Protein AF-A0A7C3JR93-F1 (afdb_monomer)

Foldseek 3Di:
DDPFDFDFDFPDDPPDPGGDGDGDGDPVSQQQFQAADDPPVQWDKDWDDADPVRWTWIWIAGNPPRDIDIDTPLRVLLVVRRHSPDGPNRSLVVSCVVPNHDD

Sequence (103 aa):
MADPVKLELLTRAPGEAAFQTFNLDSSAAYGSFKPRRRPSEEWQVTPQPAGADGARSYVVKNLRLDRYLLLDEREHFLWEQFDGTHSIEEIARAFHFAFGAFD

Radius of gyration: 15.89 Å; Cα contacts (8 Å, |Δi|>4): 137; chains: 1; bounding box: 35×38×32 Å

Structure (mmCIF, N/CA/C/O backbone):
data_AF-A0A7C3JR93-F1
#
_entry.id   AF-A0A7C3JR93-F1
#
loop_
_atom_site.group_PDB
_atom_site.id
_atom_site.type_symbol
_atom_site.label_atom_id
_atom_site.label_alt_id
_atom_site.label_comp_id
_atom_site.label_asym_id
_atom_site.label_entity_id
_atom_site.label_seq_id
_atom_site.pdbx_PDB_ins_code
_atom_site.Cartn_x
_atom_site.Cartn_y
_atom_site.Cartn_z
_atom_site.occupancy
_atom_site.B_iso_or_equiv
_atom_site.auth_seq_id
_atom_site.auth_comp_id
_atom_site.auth_asym_id
_atom_site.auth_atom_id
_atom_site.pdbx_PDB_model_num
ATOM 1 N N . MET A 1 1 ? -23.220 22.101 -12.804 1.00 39.66 1 MET A N 1
ATOM 2 C CA . MET A 1 1 ? -22.994 21.449 -11.497 1.00 39.66 1 MET A CA 1
ATOM 3 C C . MET A 1 1 ? -22.473 20.062 -11.799 1.00 39.66 1 MET A C 1
ATOM 5 O O . MET A 1 1 ? -23.116 19.384 -12.585 1.00 39.66 1 MET A O 1
ATOM 9 N N . ALA A 1 2 ? -21.287 19.700 -11.310 1.00 44.22 2 ALA A N 1
ATOM 10 C CA . ALA A 1 2 ? -20.787 18.336 -11.465 1.00 44.22 2 ALA A CA 1
ATOM 11 C C . ALA A 1 2 ? -21.573 17.431 -10.508 1.00 44.22 2 ALA A C 1
ATOM 13 O O . ALA A 1 2 ? -21.723 17.790 -9.338 1.00 44.22 2 ALA A O 1
ATOM 14 N N . ASP A 1 3 ? -22.104 16.320 -11.013 1.00 43.62 3 ASP A N 1
ATOM 15 C CA . ASP A 1 3 ? -22.772 15.327 -10.176 1.00 43.62 3 ASP A CA 1
ATOM 16 C C . ASP A 1 3 ? -21.805 14.789 -9.108 1.00 43.62 3 ASP A C 1
ATOM 18 O O . ASP A 1 3 ? -20.608 14.629 -9.381 1.00 43.62 3 ASP A O 1
ATOM 22 N N . PRO A 1 4 ? -22.287 14.517 -7.883 1.00 46.38 4 PRO A N 1
ATOM 23 C CA . PRO A 1 4 ? -21.462 13.919 -6.848 1.00 46.38 4 PRO A CA 1
ATOM 24 C C . PRO A 1 4 ? -21.016 12.522 -7.293 1.00 46.38 4 PRO A C 1
ATOM 26 O O . PRO A 1 4 ? -21.826 11.626 -7.527 1.00 46.38 4 PRO A O 1
ATOM 29 N N . VAL A 1 5 ? -19.702 12.334 -7.414 1.00 49.81 5 VAL A N 1
ATOM 30 C CA . VAL A 1 5 ? -19.107 11.025 -7.697 1.00 49.81 5 VAL A CA 1
ATOM 31 C C . VAL A 1 5 ? -19.228 10.168 -6.439 1.00 49.81 5 VAL A C 1
ATOM 33 O O . VAL A 1 5 ? -18.618 10.468 -5.415 1.00 49.81 5 VAL A O 1
ATOM 36 N N . LYS A 1 6 ? -20.023 9.098 -6.511 1.00 46.25 6 LYS A N 1
ATOM 37 C CA . LYS A 1 6 ? -20.177 8.119 -5.430 1.00 46.25 6 LYS A CA 1
ATOM 38 C C . LYS A 1 6 ? -19.029 7.110 -5.496 1.00 46.25 6 LYS A C 1
ATOM 40 O O . LYS A 1 6 ? -18.949 6.340 -6.448 1.00 46.25 6 LYS A O 1
ATOM 45 N N . LEU A 1 7 ? -18.160 7.102 -4.489 1.00 47.47 7 LEU A N 1
ATOM 46 C CA . LEU A 1 7 ? -17.102 6.101 -4.331 1.00 47.47 7 LEU A CA 1
ATOM 47 C C . LEU A 1 7 ? -17.358 5.291 -3.064 1.00 47.47 7 LEU A C 1
ATOM 49 O O . LEU A 1 7 ? -17.436 5.840 -1.971 1.00 47.47 7 LEU A O 1
ATOM 53 N N . GLU A 1 8 ? -17.488 3.978 -3.222 1.00 48.19 8 GLU A N 1
ATOM 54 C CA . GLU A 1 8 ? -17.749 3.043 -2.130 1.00 48.19 8 GLU A CA 1
ATOM 55 C C . GLU A 1 8 ? -16.426 2.392 -1.710 1.00 48.19 8 GLU A C 1
ATOM 57 O O . GLU A 1 8 ? -15.992 1.397 -2.287 1.00 48.19 8 GLU A O 1
ATOM 62 N N . LEU A 1 9 ? -15.743 2.965 -0.713 1.00 49.09 9 LEU A N 1
ATOM 63 C CA . LEU A 1 9 ? -14.561 2.321 -0.135 1.00 49.09 9 LEU A CA 1
ATOM 64 C C . LEU A 1 9 ? -15.014 1.124 0.708 1.00 49.09 9 LEU A C 1
ATOM 66 O O . LEU A 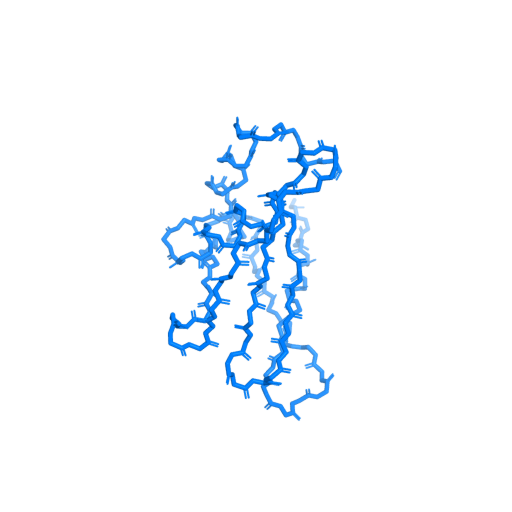1 9 ? -15.561 1.311 1.788 1.00 49.09 9 LEU A O 1
ATOM 70 N N . LEU A 1 10 ? -14.785 -0.095 0.221 1.00 50.22 10 LEU A N 1
ATOM 71 C CA . LEU A 1 10 ? -15.184 -1.333 0.889 1.00 50.22 10 LEU A CA 1
ATOM 72 C C . LEU A 1 10 ? -14.220 -1.671 2.035 1.00 50.22 10 LEU A C 1
ATOM 74 O O . LEU A 1 10 ? -13.264 -2.426 1.867 1.00 50.22 10 LEU A O 1
ATOM 78 N N . THR A 1 11 ? -14.464 -1.127 3.224 1.00 54.91 11 THR A N 1
ATOM 79 C CA . THR A 1 11 ? -13.741 -1.550 4.438 1.00 54.91 11 THR A CA 1
ATOM 80 C C . THR A 1 11 ? -14.597 -2.526 5.243 1.00 54.91 11 THR A C 1
ATOM 82 O O . THR A 1 11 ? -15.812 -2.514 5.127 1.00 54.91 11 THR A O 1
ATOM 85 N N . ARG A 1 12 ? -14.015 -3.431 6.034 1.00 51.69 12 ARG A N 1
ATOM 86 C CA . ARG A 1 12 ? -14.779 -4.415 6.828 1.00 51.69 12 ARG A CA 1
ATOM 87 C C . ARG A 1 12 ? -14.322 -4.372 8.280 1.00 51.69 12 ARG A C 1
ATOM 89 O O . ARG A 1 12 ? -13.127 -4.510 8.550 1.00 51.69 12 ARG A O 1
ATOM 96 N N . ALA A 1 13 ? -15.259 -4.210 9.212 1.00 57.62 13 ALA A N 1
ATOM 97 C CA . ALA A 1 13 ? -14.971 -4.354 10.634 1.00 57.62 13 ALA A CA 1
ATOM 98 C C . ALA A 1 13 ? -14.889 -5.843 11.035 1.00 57.62 13 ALA A C 1
ATOM 100 O O . ALA A 1 13 ? -15.582 -6.683 10.450 1.00 57.62 13 ALA A O 1
ATOM 101 N N . PRO A 1 14 ? -14.050 -6.209 12.025 1.00 48.09 14 PRO A N 1
ATOM 102 C CA . PRO A 1 14 ? -13.993 -7.579 12.528 1.00 48.09 14 PRO A CA 1
ATOM 103 C C . PRO A 1 14 ? -15.365 -8.016 13.057 1.00 48.09 14 PRO A C 1
ATOM 105 O O . PRO A 1 14 ? -15.922 -7.360 13.930 1.00 48.09 14 PRO A O 1
ATOM 108 N N . GLY A 1 15 ? -15.897 -9.125 12.539 1.00 67.38 15 GLY A N 1
ATOM 109 C CA . GLY A 1 15 ? -17.182 -9.694 12.971 1.00 67.38 15 GLY A CA 1
ATOM 110 C C . GLY A 1 15 ? -18.401 -9.283 12.140 1.00 67.38 15 GLY A C 1
ATOM 111 O O . GLY A 1 15 ? -19.424 -9.954 12.223 1.00 67.38 15 GLY A O 1
ATOM 112 N N . GLU A 1 16 ? -18.299 -8.272 11.274 1.00 58.75 16 GLU A N 1
ATOM 113 C CA . GLU A 1 16 ? -19.387 -7.922 10.352 1.00 58.75 16 GLU A CA 1
ATOM 114 C C . GLU A 1 16 ? -19.259 -8.673 9.026 1.00 58.75 16 GLU A C 1
ATOM 116 O O . GLU A 1 16 ? -18.153 -8.922 8.544 1.00 58.75 16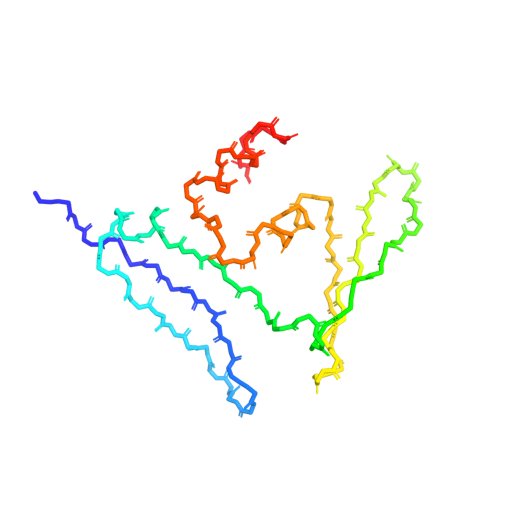 GLU A O 1
ATOM 121 N N . ALA A 1 17 ? -20.386 -9.070 8.433 1.00 57.00 17 ALA A N 1
ATOM 122 C CA . ALA A 1 17 ? -20.429 -9.675 7.098 1.00 57.00 17 ALA A CA 1
ATOM 123 C C . ALA A 1 17 ? -20.473 -8.624 5.973 1.00 57.00 17 ALA A C 1
ATOM 125 O O . ALA A 1 17 ? -20.143 -8.945 4.834 1.00 57.00 17 ALA A O 1
ATOM 126 N N . ALA A 1 18 ? -20.858 -7.386 6.298 1.00 49.81 18 ALA A N 1
ATOM 127 C CA . ALA A 1 18 ? -21.031 -6.292 5.351 1.00 49.81 18 ALA A CA 1
ATOM 128 C C . ALA A 1 18 ? -19.798 -5.376 5.290 1.00 49.81 18 ALA A C 1
ATOM 130 O O . ALA A 1 18 ? -19.029 -5.270 6.248 1.00 49.81 18 ALA A O 1
ATOM 131 N N . PHE A 1 19 ? -19.616 -4.716 4.147 1.00 51.75 19 PHE A N 1
ATOM 132 C CA . PHE A 1 19 ? -18.618 -3.667 3.976 1.00 51.75 19 PHE A CA 1
ATOM 133 C C . PHE A 1 19 ? -19.161 -2.330 4.509 1.00 51.75 19 PHE A C 1
ATOM 135 O O . PHE A 1 19 ? -20.309 -1.977 4.254 1.00 51.75 19 PHE A O 1
ATOM 142 N N . GLN A 1 20 ? -18.333 -1.579 5.229 1.00 53.78 20 GLN A N 1
ATOM 143 C CA . GLN A 1 20 ? -18.567 -0.192 5.608 1.00 53.78 20 GLN A CA 1
ATOM 144 C C . GLN A 1 20 ? -18.231 0.704 4.424 1.00 53.78 20 GLN A C 1
ATOM 146 O O . GLN A 1 20 ? -17.075 0.759 4.007 1.00 53.78 20 GLN A O 1
ATOM 151 N N . THR A 1 21 ? -19.243 1.399 3.915 1.00 52.91 21 THR A N 1
ATOM 152 C CA . THR A 1 21 ? -19.142 2.363 2.818 1.00 52.91 21 THR A CA 1
ATOM 153 C C . THR A 1 21 ? -19.041 3.783 3.366 1.00 52.91 21 THR A C 1
ATOM 155 O O . THR A 1 21 ? -19.933 4.234 4.085 1.00 52.91 21 THR A O 1
ATOM 158 N N . PHE A 1 22 ? -17.985 4.506 2.993 1.00 56.81 22 PHE A N 1
ATOM 159 C CA . PHE A 1 22 ? -17.830 5.932 3.286 1.00 56.81 22 PHE A CA 1
ATOM 160 C C . PHE A 1 22 ? -18.288 6.762 2.083 1.00 56.81 22 PHE A C 1
ATOM 162 O O . PHE A 1 22 ? -17.740 6.598 0.999 1.00 56.81 22 PHE A O 1
ATOM 169 N N . ASN A 1 23 ? -19.258 7.662 2.274 1.00 52.91 23 ASN A N 1
ATOM 170 C CA . ASN A 1 23 ? -19.626 8.652 1.260 1.00 52.91 23 ASN A CA 1
ATOM 171 C C . ASN A 1 23 ? -18.758 9.902 1.451 1.00 52.91 23 ASN A C 1
ATOM 173 O O . ASN A 1 23 ? -18.789 10.515 2.517 1.00 52.91 23 ASN A O 1
ATOM 177 N N . LEU A 1 24 ? -17.975 10.258 0.431 1.00 56.34 24 LEU A N 1
ATOM 178 C CA . LEU A 1 24 ? -17.163 11.474 0.411 1.00 56.34 24 LEU A CA 1
ATOM 179 C C . LEU A 1 24 ? -17.836 12.508 -0.492 1.00 56.34 24 LEU A C 1
ATOM 181 O O . LEU A 1 24 ? -17.933 12.320 -1.703 1.00 56.34 24 LEU A O 1
ATOM 185 N N . ASP A 1 25 ? -18.294 13.607 0.100 1.00 56.59 25 ASP A N 1
ATOM 186 C CA . ASP A 1 25 ? -18.879 14.720 -0.639 1.00 56.59 25 ASP A CA 1
ATOM 187 C C . ASP A 1 25 ? -17.764 15.516 -1.349 1.00 56.59 25 ASP A C 1
ATOM 189 O O . ASP A 1 25 ? -17.000 16.249 -0.723 1.00 56.59 25 ASP A O 1
ATOM 193 N N . SER A 1 26 ? -17.695 15.375 -2.678 1.00 60.47 26 SER A N 1
ATOM 194 C CA . SER A 1 26 ? -16.788 16.018 -3.656 1.00 60.47 26 SER A CA 1
ATOM 195 C C . SER A 1 26 ? -15.500 15.263 -4.035 1.00 60.47 26 SER A C 1
ATOM 197 O O . SER A 1 26 ? -14.743 14.763 -3.207 1.00 60.47 26 SER A O 1
ATOM 199 N N . SER A 1 27 ? -15.199 15.259 -5.339 1.00 63.69 27 SER A N 1
ATOM 200 C CA . SER A 1 27 ? -13.954 14.731 -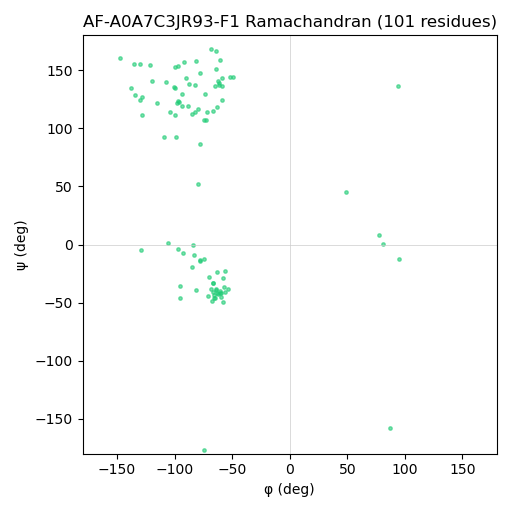5.920 1.00 63.69 27 SER A CA 1
ATOM 201 C C . SER A 1 27 ? -12.692 15.406 -5.366 1.00 63.69 27 SER A C 1
ATOM 203 O O . SER A 1 27 ? -11.648 14.768 -5.260 1.00 63.69 27 SER A O 1
ATOM 205 N N . ALA A 1 28 ? -12.793 16.672 -4.949 1.00 64.31 28 ALA A N 1
ATOM 206 C CA . ALA A 1 28 ? -11.719 17.390 -4.265 1.00 64.31 28 ALA A CA 1
ATOM 207 C C . ALA A 1 28 ? -11.445 16.829 -2.857 1.00 64.31 28 ALA A C 1
ATOM 209 O O . ALA A 1 28 ? -10.285 16.706 -2.452 1.00 64.31 28 ALA A O 1
ATOM 210 N N . ALA A 1 29 ? -12.495 16.429 -2.128 1.00 68.06 29 ALA A N 1
ATOM 211 C CA . ALA A 1 29 ? -12.350 15.743 -0.846 1.00 68.06 29 ALA A CA 1
ATOM 212 C C . ALA A 1 29 ? -11.714 14.354 -1.016 1.00 68.06 29 ALA A C 1
ATOM 214 O O . ALA A 1 29 ? -10.929 13.940 -0.165 1.00 68.06 29 ALA A O 1
ATOM 215 N N . TYR A 1 30 ? -11.982 13.668 -2.134 1.00 71.62 30 TYR A N 1
ATOM 216 C CA . TYR A 1 30 ? -11.329 12.400 -2.467 1.00 71.62 30 TYR A CA 1
ATOM 217 C C . TYR A 1 30 ? -9.838 12.567 -2.777 1.00 71.62 30 TYR A C 1
ATOM 219 O O . TYR A 1 30 ? -9.017 11.870 -2.187 1.00 71.62 30 TYR A O 1
ATOM 227 N N . GLY A 1 31 ? -9.471 13.522 -3.639 1.00 79.81 31 GLY A N 1
ATOM 228 C CA . GLY A 1 31 ? -8.062 13.798 -3.947 1.00 79.81 31 GLY A CA 1
ATOM 229 C C . GLY A 1 31 ? -7.246 14.133 -2.696 1.00 79.81 31 GLY A C 1
ATOM 230 O O . GLY A 1 31 ? -6.115 13.675 -2.561 1.00 79.81 31 GLY A O 1
ATOM 231 N N . SER A 1 32 ? -7.866 14.839 -1.745 1.00 85.62 32 SER A N 1
ATOM 232 C CA . SER A 1 32 ? -7.257 15.247 -0.471 1.00 85.62 32 SER A CA 1
ATOM 233 C C . SER A 1 32 ? -7.291 14.169 0.623 1.00 85.62 32 SER A C 1
ATOM 235 O O . SER A 1 32 ? -6.690 14.362 1.683 1.00 85.62 32 SER A O 1
ATOM 237 N N . PHE A 1 33 ? -8.006 13.055 0.420 1.00 86.94 33 PHE A N 1
ATOM 238 C CA . PHE A 1 33 ? -8.129 11.991 1.416 1.00 86.94 33 PHE A CA 1
ATOM 239 C C . PHE A 1 33 ? -6.777 11.323 1.663 1.00 86.94 33 PHE A C 1
ATOM 241 O O . PHE A 1 33 ? -6.056 11.018 0.718 1.00 86.94 33 PHE A O 1
ATOM 248 N N . LYS A 1 34 ? -6.449 11.065 2.933 1.00 92.31 34 LYS A N 1
ATOM 249 C CA . LYS A 1 34 ? -5.174 10.468 3.346 1.00 92.31 34 LYS A CA 1
ATOM 250 C C . LYS A 1 34 ? -5.389 9.034 3.828 1.00 92.31 34 LYS A C 1
ATOM 252 O O . LYS A 1 34 ? -5.723 8.845 5.003 1.00 92.31 34 LYS A O 1
ATOM 257 N N . PRO A 1 35 ? -5.256 8.025 2.949 1.00 89.62 35 PRO A N 1
ATOM 258 C CA . PRO A 1 35 ? -5.458 6.637 3.335 1.00 89.62 35 PRO A CA 1
ATOM 259 C C . PRO A 1 35 ? -4.452 6.227 4.405 1.00 89.62 35 PRO A C 1
ATOM 261 O O . PRO A 1 35 ? -3.267 6.543 4.324 1.00 89.62 35 PRO A O 1
ATOM 264 N N . ARG A 1 36 ? -4.931 5.491 5.408 1.00 91.50 36 ARG A N 1
ATOM 265 C CA . ARG A 1 36 ? -4.111 4.996 6.510 1.00 91.50 36 ARG A CA 1
ATOM 266 C C . ARG A 1 36 ? -4.344 3.505 6.713 1.00 91.50 36 ARG A C 1
ATOM 268 O O . ARG A 1 36 ? -5.476 3.071 6.934 1.00 91.50 36 ARG A O 1
ATOM 275 N N . ARG A 1 37 ? -3.260 2.735 6.673 1.00 89.12 37 ARG A N 1
ATOM 276 C CA . ARG A 1 37 ? -3.224 1.317 7.033 1.00 89.12 37 ARG A CA 1
ATOM 277 C C . ARG A 1 37 ? -3.436 1.122 8.534 1.00 89.12 37 ARG A C 1
ATOM 279 O O . ARG A 1 37 ? -3.414 2.063 9.325 1.00 89.12 37 ARG A O 1
ATOM 286 N N . ARG A 1 38 ? -3.671 -0.123 8.943 1.00 87.62 38 ARG A N 1
ATOM 287 C CA . ARG A 1 38 ? -3.753 -0.467 10.371 1.00 87.62 38 ARG A CA 1
ATOM 288 C C . ARG A 1 38 ? -2.423 -0.140 11.079 1.00 87.62 38 ARG A C 1
ATOM 290 O O . ARG A 1 38 ? -1.397 -0.055 10.399 1.00 87.62 38 ARG A O 1
ATOM 297 N N . PRO A 1 39 ? -2.424 0.030 12.413 1.00 88.12 39 PRO A N 1
ATOM 298 C CA . PRO A 1 39 ? -1.189 0.168 13.184 1.00 88.12 39 PRO A CA 1
ATOM 299 C C . PRO A 1 39 ? -0.181 -0.935 12.841 1.00 88.12 39 PRO A C 1
ATOM 301 O O . PRO A 1 39 ? -0.583 -2.065 12.550 1.00 88.12 39 PRO A O 1
ATOM 304 N N . SER A 1 40 ? 1.112 -0.604 12.843 1.00 87.19 40 SER A N 1
ATOM 305 C CA . SER A 1 40 ? 2.214 -1.501 12.455 1.00 87.19 40 SER A CA 1
ATOM 306 C C . SER A 1 40 ? 2.262 -2.801 13.253 1.00 87.19 40 SER A C 1
ATOM 308 O O . SER A 1 40 ? 2.794 -3.796 12.783 1.00 87.19 40 SER A O 1
ATOM 310 N N . GLU A 1 41 ? 1.682 -2.813 14.448 1.00 90.56 41 GLU A N 1
ATOM 311 C CA . GLU A 1 41 ? 1.635 -3.967 15.343 1.00 90.56 41 GLU A CA 1
ATOM 312 C C . GLU A 1 41 ? 0.570 -4.991 14.912 1.00 90.56 41 GLU A C 1
ATOM 314 O O . GLU A 1 41 ? 0.554 -6.117 15.402 1.00 90.56 41 GLU A O 1
ATOM 319 N N . GLU A 1 42 ? -0.340 -4.615 14.004 1.00 90.94 42 GLU A N 1
ATOM 320 C CA . GLU A 1 42 ? -1.448 -5.459 13.542 1.00 90.94 42 GLU A CA 1
ATOM 321 C C . GLU A 1 42 ? -1.147 -6.188 12.221 1.00 90.94 42 GLU A C 1
ATOM 323 O O . GLU A 1 42 ? -1.966 -6.991 11.758 1.00 90.94 42 GLU A O 1
ATOM 328 N N . TRP A 1 43 ? 0.008 -5.939 11.600 1.00 92.75 43 TRP A N 1
ATOM 329 C CA . TRP A 1 43 ? 0.396 -6.573 10.344 1.00 92.75 43 TRP A CA 1
ATOM 330 C C . TRP A 1 43 ? 1.906 -6.785 10.223 1.00 92.75 43 TRP A C 1
ATOM 332 O O . TRP A 1 43 ? 2.706 -6.148 10.895 1.00 92.75 43 TRP A O 1
ATOM 342 N N . GLN A 1 44 ? 2.303 -7.696 9.338 1.00 94.88 44 GLN A N 1
ATOM 343 C CA . GLN A 1 44 ? 3.703 -7.941 9.002 1.00 94.88 44 GLN A CA 1
ATOM 344 C C . GLN A 1 44 ? 3.855 -8.123 7.494 1.00 94.88 44 GLN A C 1
ATOM 346 O O . GLN A 1 44 ? 3.094 -8.874 6.887 1.00 94.88 44 GLN A O 1
ATOM 351 N N . VAL A 1 45 ? 4.862 -7.481 6.899 1.00 95.56 45 VAL A N 1
ATOM 352 C CA . VAL A 1 45 ? 5.236 -7.682 5.491 1.00 95.56 45 VAL A CA 1
ATOM 353 C C . VAL A 1 45 ? 6.429 -8.628 5.421 1.00 95.56 45 VAL A C 1
ATOM 355 O O . VAL A 1 45 ? 7.391 -8.497 6.174 1.00 95.56 45 VAL A O 1
ATOM 358 N N . THR A 1 46 ? 6.372 -9.603 4.520 1.00 96.81 46 THR A N 1
ATOM 359 C CA . THR A 1 46 ? 7.472 -10.528 4.236 1.00 96.81 46 THR A CA 1
ATOM 360 C C . THR A 1 46 ? 7.742 -10.559 2.731 1.00 96.81 46 THR A C 1
ATOM 362 O O . THR A 1 46 ? 6.909 -11.086 1.984 1.00 96.81 46 THR A O 1
ATOM 365 N N . PRO A 1 47 ? 8.893 -10.040 2.266 1.00 95.88 47 PRO A N 1
ATOM 366 C CA . PRO A 1 47 ? 9.309 -10.178 0.874 1.00 95.88 47 PRO A CA 1
ATOM 367 C C . PRO A 1 47 ? 9.438 -11.654 0.490 1.00 95.88 47 PRO A C 1
ATOM 369 O O . PRO A 1 47 ? 9.976 -12.452 1.259 1.00 95.88 47 PRO A O 1
ATOM 372 N N . GLN A 1 48 ? 8.946 -12.017 -0.690 1.00 95.25 48 GLN A N 1
ATOM 373 C CA . GLN A 1 48 ? 9.087 -13.361 -1.239 1.00 95.25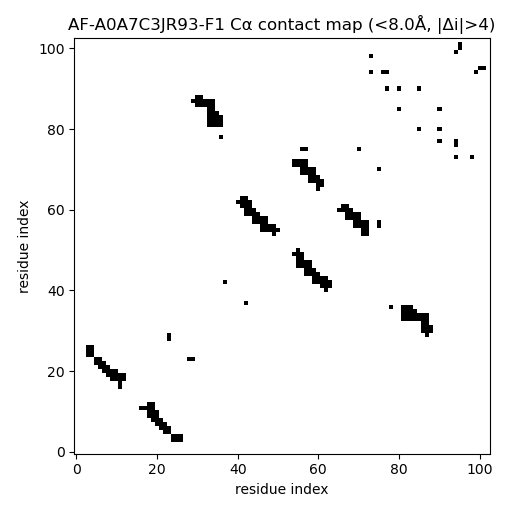 48 GLN A CA 1
ATOM 374 C C . GLN A 1 48 ? 10.344 -13.465 -2.117 1.00 95.25 48 GLN A C 1
ATOM 376 O O . GLN A 1 48 ? 10.845 -12.449 -2.621 1.00 95.25 48 GLN A O 1
ATOM 381 N N . PRO A 1 49 ? 10.880 -14.685 -2.313 1.00 92.50 49 PRO A N 1
ATOM 382 C CA . PRO A 1 49 ? 11.877 -14.932 -3.348 1.00 92.50 49 PRO A CA 1
ATOM 383 C C . PRO A 1 49 ? 11.386 -14.414 -4.704 1.00 92.50 49 PRO A C 1
ATOM 385 O O . PRO A 1 49 ? 10.194 -14.484 -4.998 1.00 92.50 49 PRO A O 1
ATOM 388 N N . ALA A 1 50 ? 12.299 -13.885 -5.519 1.00 90.31 50 ALA A N 1
ATOM 389 C CA . ALA A 1 50 ? 11.943 -13.422 -6.855 1.00 90.31 50 ALA A CA 1
ATOM 390 C C . ALA A 1 50 ? 11.438 -14.592 -7.716 1.00 90.31 50 ALA A C 1
ATOM 392 O O . ALA A 1 50 ? 11.986 -15.696 -7.645 1.00 90.31 50 ALA A O 1
ATOM 393 N N . GLY A 1 51 ? 10.413 -14.328 -8.527 1.00 86.69 51 GLY A N 1
ATOM 394 C CA . GLY A 1 51 ? 9.927 -15.256 -9.542 1.00 86.69 51 GLY A CA 1
ATOM 395 C C . GLY A 1 51 ? 10.971 -15.519 -10.630 1.00 86.69 51 GLY A C 1
ATOM 396 O O . GLY A 1 51 ? 11.969 -14.806 -10.753 1.00 86.69 51 GLY A O 1
ATOM 397 N N . ALA A 1 52 ? 10.745 -16.553 -11.444 1.00 84.44 52 ALA A N 1
ATOM 398 C CA . ALA A 1 52 ? 11.625 -16.889 -12.571 1.00 84.44 52 ALA A CA 1
ATOM 399 C C . ALA A 1 52 ? 11.677 -15.781 -13.645 1.00 84.44 52 ALA A C 1
ATOM 401 O O . ALA A 1 52 ? 12.653 -15.669 -14.380 1.00 84.44 52 ALA A O 1
ATOM 402 N N . ASP A 1 53 ? 10.633 -14.961 -13.704 1.00 86.69 53 ASP A N 1
ATOM 403 C CA . ASP A 1 53 ? 10.489 -13.751 -14.514 1.00 86.69 53 ASP A CA 1
ATOM 404 C C . ASP A 1 53 ? 11.110 -12.501 -13.859 1.00 86.69 53 ASP A C 1
ATOM 406 O O . ASP A 1 53 ? 11.076 -11.416 -14.434 1.00 86.69 53 ASP A O 1
ATOM 410 N N . GLY A 1 54 ? 11.688 -12.639 -12.662 1.00 87.50 54 GLY A N 1
ATOM 411 C CA . GLY A 1 54 ? 12.224 -11.535 -11.871 1.00 87.50 54 GLY A CA 1
ATOM 412 C C . GLY A 1 54 ? 11.168 -10.769 -11.072 1.00 87.50 54 GLY A C 1
ATOM 413 O O . GLY A 1 54 ? 11.541 -9.842 -10.349 1.00 87.50 54 GLY A O 1
ATOM 414 N N . ALA A 1 55 ? 9.888 -11.156 -11.146 1.00 88.56 55 ALA A N 1
ATOM 415 C CA . ALA A 1 55 ? 8.820 -10.486 -10.418 1.00 88.56 55 ALA A CA 1
ATOM 416 C C . ALA A 1 55 ? 9.044 -10.571 -8.903 1.00 88.56 55 ALA A C 1
ATOM 418 O O . ALA A 1 55 ? 9.453 -11.604 -8.355 1.00 88.56 55 ALA A O 1
ATOM 419 N N . ARG A 1 56 ? 8.775 -9.462 -8.211 1.00 93.06 56 ARG A N 1
ATOM 420 C CA . ARG A 1 56 ? 8.817 -9.379 -6.751 1.00 93.06 56 ARG A CA 1
ATOM 421 C C . ARG A 1 56 ? 7.405 -9.456 -6.201 1.00 93.06 56 ARG A C 1
ATOM 423 O O . ARG A 1 56 ? 6.504 -8.777 -6.684 1.00 93.06 56 ARG A O 1
ATOM 430 N N . SER A 1 57 ? 7.240 -10.256 -5.157 1.00 95.06 57 SER A N 1
ATOM 431 C CA . SER A 1 57 ? 5.984 -10.338 -4.423 1.00 95.06 57 SER A CA 1
ATOM 432 C C . SER A 1 57 ? 6.224 -10.202 -2.929 1.00 95.06 57 SER A C 1
ATOM 434 O O . SER A 1 57 ? 7.307 -10.495 -2.415 1.00 95.06 57 SER A O 1
ATOM 436 N N . TYR A 1 58 ? 5.192 -9.767 -2.225 1.00 97.06 58 TYR A N 1
ATOM 437 C CA . TYR A 1 58 ? 5.236 -9.446 -0.810 1.00 97.06 58 TYR A CA 1
ATOM 438 C C . TYR A 1 58 ? 4.023 -10.063 -0.134 1.00 97.06 58 TYR A C 1
ATOM 440 O O . TYR A 1 58 ? 2.894 -9.867 -0.568 1.00 97.06 58 TYR A O 1
ATOM 448 N N . VAL A 1 59 ? 4.235 -10.811 0.943 1.00 96.44 59 VAL A N 1
ATOM 449 C CA . VAL A 1 59 ? 3.126 -11.329 1.746 1.00 96.44 59 VAL A CA 1
ATOM 450 C C . VAL A 1 59 ? 2.854 -10.349 2.873 1.00 96.44 59 VAL A C 1
ATOM 452 O O . VAL A 1 59 ? 3.720 -10.133 3.720 1.00 96.44 59 VAL A O 1
ATOM 455 N N . VAL A 1 60 ? 1.648 -9.793 2.909 1.00 95.25 60 VAL A N 1
ATOM 456 C CA . VAL A 1 60 ? 1.155 -8.982 4.026 1.00 95.25 60 VAL A CA 1
ATOM 457 C C . VAL A 1 60 ? 0.271 -9.856 4.895 1.00 95.25 60 VAL A C 1
ATOM 459 O O . VAL A 1 60 ? -0.817 -10.254 4.486 1.00 95.25 60 VAL A O 1
ATOM 462 N N . LYS A 1 61 ? 0.729 -10.167 6.105 1.00 93.88 61 LYS A N 1
ATOM 463 C CA . LYS A 1 61 ? -0.035 -10.924 7.098 1.00 93.88 61 LYS A CA 1
ATOM 464 C C . LYS A 1 61 ? -0.774 -9.966 8.014 1.00 93.88 61 LYS A C 1
ATOM 466 O O . LYS A 1 61 ? -0.165 -9.071 8.588 1.00 93.88 61 LYS A O 1
ATOM 471 N N . ASN A 1 62 ? -2.068 -10.185 8.190 1.00 90.56 62 ASN A N 1
ATOM 472 C CA . ASN A 1 62 ? -2.861 -9.584 9.248 1.00 90.56 62 ASN A CA 1
ATOM 473 C C . ASN A 1 62 ? -2.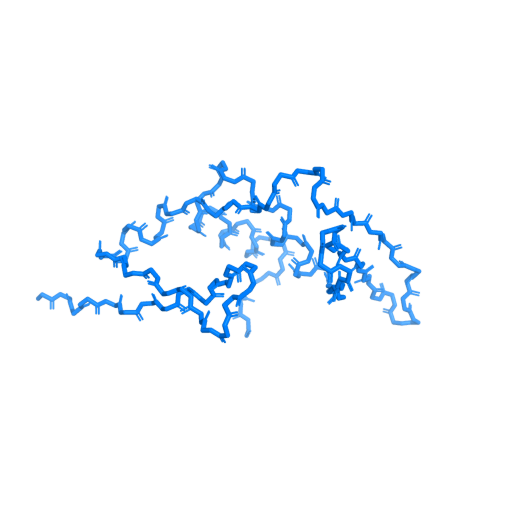717 -10.444 10.508 1.00 90.56 62 ASN A C 1
ATOM 475 O O . ASN A 1 62 ? -3.211 -11.572 10.552 1.00 90.56 62 ASN A O 1
ATOM 479 N N . LEU A 1 63 ? -2.070 -9.896 11.534 1.00 89.81 63 LEU A N 1
ATOM 480 C CA . LEU A 1 63 ? -1.734 -10.623 12.761 1.00 89.81 63 LEU A CA 1
ATOM 481 C C . LEU A 1 63 ? -2.946 -10.851 13.677 1.00 89.81 63 LEU A C 1
ATOM 483 O O . LEU A 1 63 ? -2.870 -11.638 14.614 1.00 89.81 63 LEU A O 1
ATOM 487 N N . ARG A 1 64 ? -4.076 -10.183 13.412 1.00 88.06 64 ARG A N 1
ATOM 488 C CA . ARG A 1 64 ? -5.305 -10.306 14.209 1.00 88.06 64 ARG A CA 1
ATOM 489 C C . ARG A 1 64 ? -6.295 -11.314 13.658 1.00 88.06 64 ARG A C 1
ATOM 491 O O . ARG A 1 64 ? -7.031 -11.922 14.426 1.00 88.06 64 ARG A O 1
ATOM 498 N N . LEU A 1 65 ? -6.383 -11.407 12.336 1.00 85.31 65 LEU A N 1
ATOM 499 C CA . LEU A 1 65 ? -7.409 -12.195 11.651 1.00 85.31 65 LEU A CA 1
ATOM 500 C C . LEU A 1 65 ? -6.867 -13.494 11.052 1.00 85.31 65 LEU A C 1
ATOM 502 O O . LEU A 1 65 ? -7.643 -14.201 10.415 1.00 85.31 65 LEU A O 1
ATOM 506 N N . ASP A 1 66 ? -5.572 -13.774 11.230 1.00 82.44 66 ASP A N 1
ATOM 507 C CA . ASP A 1 66 ? -4.857 -14.906 10.625 1.00 82.44 66 ASP A CA 1
ATOM 508 C C . ASP A 1 66 ? -5.123 -15.015 9.112 1.00 82.44 66 ASP A C 1
ATOM 510 O O . ASP A 1 66 ? -5.462 -16.055 8.552 1.00 82.44 66 ASP A O 1
ATOM 514 N N . ARG A 1 67 ? -5.046 -13.863 8.438 1.00 88.12 67 ARG A N 1
ATOM 515 C CA . ARG A 1 67 ? -5.233 -13.734 6.989 1.00 88.12 67 ARG A CA 1
ATOM 516 C C . ARG A 1 67 ? -3.990 -13.145 6.371 1.00 88.12 67 ARG A C 1
ATOM 518 O O . ARG A 1 67 ? -3.277 -12.382 7.017 1.00 88.12 67 ARG A O 1
ATOM 525 N N . TYR A 1 68 ? -3.776 -13.436 5.100 1.00 92.81 68 TYR A N 1
ATOM 526 C CA . TYR A 1 68 ? -2.694 -12.837 4.343 1.00 92.81 68 TYR A CA 1
ATOM 527 C C . TYR A 1 68 ? -3.163 -12.394 2.962 1.00 92.81 68 TYR A C 1
ATOM 529 O O . TYR A 1 68 ? -4.140 -12.915 2.425 1.00 92.81 68 TYR A O 1
ATOM 537 N N . LEU A 1 69 ? -2.449 -11.417 2.420 1.00 92.75 69 LEU A N 1
ATOM 538 C CA . LEU A 1 69 ? -2.539 -10.965 1.041 1.00 92.75 69 LEU A CA 1
ATOM 539 C C . LEU A 1 69 ? -1.172 -11.172 0.396 1.00 92.75 69 LEU A C 1
ATOM 541 O O . LEU A 1 69 ? -0.147 -10.952 1.043 1.00 92.75 69 LEU A O 1
ATOM 545 N N . LEU A 1 70 ? -1.163 -11.609 -0.857 1.00 94.50 70 LEU A N 1
ATOM 546 C CA . LEU A 1 70 ? 0.024 -11.577 -1.698 1.00 94.50 70 LEU A CA 1
ATOM 547 C C . LEU A 1 70 ? -0.089 -10.327 -2.561 1.00 94.50 70 LEU A C 1
ATOM 549 O O . LEU A 1 70 ? -1.083 -10.184 -3.263 1.00 94.50 70 LEU A O 1
ATOM 553 N N . LEU A 1 71 ? 0.896 -9.446 -2.460 1.00 94.88 71 LEU A N 1
ATOM 554 C CA . LEU A 1 71 ? 0.987 -8.224 -3.241 1.00 94.88 71 LEU A CA 1
ATOM 555 C C . LEU A 1 71 ? 2.087 -8.373 -4.281 1.00 94.88 71 LEU A C 1
ATOM 557 O O . LEU A 1 71 ? 3.161 -8.902 -3.971 1.00 94.88 71 LEU A O 1
ATOM 561 N N . ASP A 1 72 ? 1.842 -7.872 -5.480 1.00 93.81 72 ASP A N 1
ATOM 562 C CA . ASP A 1 72 ? 2.910 -7.586 -6.430 1.00 93.81 72 ASP A CA 1
ATOM 563 C C . ASP A 1 72 ? 3.691 -6.312 -6.034 1.00 93.81 72 ASP A C 1
ATOM 565 O O . ASP A 1 72 ? 3.475 -5.704 -4.981 1.00 93.81 72 ASP A O 1
ATOM 569 N N . GLU A 1 73 ? 4.657 -5.917 -6.861 1.00 93.69 73 GLU A N 1
ATOM 570 C CA . GLU A 1 73 ? 5.479 -4.729 -6.623 1.00 93.69 73 GLU A CA 1
ATOM 571 C C . GLU A 1 73 ? 4.678 -3.414 -6.641 1.00 93.69 73 GLU A C 1
ATOM 573 O O . GLU A 1 73 ? 4.930 -2.527 -5.819 1.00 93.69 73 GLU A O 1
ATOM 578 N N . ARG A 1 74 ? 3.690 -3.294 -7.536 1.00 93.06 74 ARG A N 1
ATOM 579 C CA . ARG A 1 74 ? 2.844 -2.100 -7.683 1.00 93.06 74 ARG A CA 1
ATOM 580 C C . ARG A 1 74 ? 1.901 -1.964 -6.491 1.00 93.06 74 ARG A C 1
ATOM 582 O O . ARG A 1 74 ? 1.761 -0.884 -5.918 1.00 93.06 74 ARG A O 1
ATOM 589 N N . GLU A 1 75 ? 1.286 -3.064 -6.081 1.00 93.88 75 GLU A N 1
ATOM 590 C CA . GLU A 1 75 ? 0.396 -3.139 -4.928 1.00 93.88 75 GLU A CA 1
ATOM 591 C C . GLU A 1 75 ? 1.152 -2.905 -3.615 1.00 93.88 75 GLU A C 1
ATOM 593 O O . GLU A 1 75 ? 0.675 -2.174 -2.744 1.00 93.88 75 GLU A O 1
ATOM 598 N N . HIS A 1 76 ? 2.357 -3.467 -3.474 1.00 95.50 76 HIS A N 1
ATOM 599 C CA . HIS A 1 76 ? 3.216 -3.215 -2.318 1.00 95.50 76 HIS A CA 1
ATOM 600 C C . HIS A 1 76 ? 3.645 -1.745 -2.235 1.00 95.50 76 HIS A C 1
ATOM 602 O O . HIS A 1 76 ? 3.650 -1.167 -1.148 1.00 95.50 76 HIS A O 1
ATOM 608 N N . PHE A 1 77 ? 3.949 -1.106 -3.369 1.00 95.19 77 PHE A N 1
ATOM 609 C CA . PHE A 1 77 ? 4.222 0.329 -3.392 1.00 95.19 77 PHE A CA 1
ATOM 610 C C . PHE A 1 77 ? 3.041 1.132 -2.835 1.00 95.19 77 PHE A C 1
ATOM 612 O O . PHE A 1 77 ? 3.235 1.962 -1.948 1.00 95.19 77 PHE A O 1
ATOM 619 N N . LEU A 1 78 ? 1.816 0.860 -3.301 1.00 93.69 78 LEU A N 1
ATOM 620 C CA . LEU A 1 78 ? 0.613 1.530 -2.796 1.00 93.69 78 LEU A CA 1
ATOM 621 C C . LEU A 1 78 ? 0.410 1.279 -1.296 1.00 93.69 78 LEU A C 1
ATOM 623 O O . LEU A 1 78 ? 0.109 2.212 -0.552 1.00 93.69 78 LEU A O 1
ATOM 627 N N . TRP A 1 79 ? 0.631 0.043 -0.838 1.00 93.81 79 TRP A N 1
ATOM 628 C CA . TRP A 1 79 ? 0.547 -0.321 0.577 1.00 93.81 79 TRP A CA 1
ATOM 629 C C . TRP A 1 79 ? 1.474 0.518 1.469 1.00 93.81 79 TRP A C 1
ATOM 631 O O . TRP A 1 79 ? 1.062 0.936 2.556 1.00 93.81 79 TRP A O 1
ATOM 641 N N . GLU A 1 80 ? 2.700 0.799 1.021 1.00 94.19 80 GLU A N 1
ATOM 642 C CA . GLU A 1 80 ? 3.645 1.646 1.761 1.00 94.19 80 GLU A CA 1
ATOM 643 C C . GLU A 1 80 ? 3.235 3.123 1.791 1.00 94.19 80 GLU A C 1
ATOM 645 O O . GLU A 1 80 ? 3.531 3.816 2.763 1.00 94.19 80 GLU A O 1
ATOM 650 N N . GLN A 1 81 ? 2.500 3.601 0.782 1.00 94.19 81 GLN A N 1
ATOM 651 C CA . GLN A 1 81 ? 2.001 4.978 0.744 1.00 94.19 81 GLN A CA 1
ATOM 652 C C . GLN A 1 81 ? 0.766 5.215 1.630 1.00 94.19 81 GLN A C 1
ATOM 654 O O . GLN A 1 81 ? 0.417 6.362 1.908 1.00 94.19 81 GLN A O 1
ATOM 659 N N . PHE A 1 82 ? 0.091 4.163 2.102 1.00 93.06 82 PHE A N 1
ATOM 660 C CA . PHE A 1 82 ? -1.078 4.276 2.984 1.00 93.06 82 PHE A CA 1
ATOM 661 C C . PHE A 1 82 ? -0.675 4.538 4.441 1.00 93.06 82 PHE A C 1
ATOM 663 O O . PHE A 1 82 ? -1.095 3.841 5.363 1.00 93.06 82 PHE A O 1
ATOM 670 N N . ASP A 1 83 ? 0.151 5.550 4.672 1.00 91.69 83 ASP A N 1
ATOM 671 C CA . ASP A 1 83 ? 0.674 5.939 5.984 1.00 91.69 83 ASP A CA 1
ATOM 672 C C . ASP A 1 83 ? -0.183 7.012 6.689 1.00 91.69 83 ASP A C 1
ATOM 674 O O . ASP A 1 83 ? 0.002 7.312 7.870 1.00 91.69 83 ASP A O 1
ATOM 678 N N . GLY A 1 84 ? -1.182 7.561 5.994 1.00 91.94 84 GLY A N 1
ATOM 679 C CA . GLY A 1 84 ? -2.020 8.664 6.457 1.00 91.94 84 GLY A CA 1
ATOM 680 C C . GLY A 1 84 ? -1.353 10.038 6.366 1.00 91.94 84 GLY A C 1
ATOM 681 O O . GLY A 1 84 ? -1.919 11.006 6.880 1.00 91.94 84 GLY A O 1
ATOM 682 N N . THR A 1 85 ? -0.179 10.129 5.740 1.00 94.06 85 THR A N 1
ATOM 683 C CA . THR A 1 85 ? 0.543 11.379 5.474 1.00 94.06 85 THR A CA 1
ATOM 684 C C . THR A 1 85 ? 0.2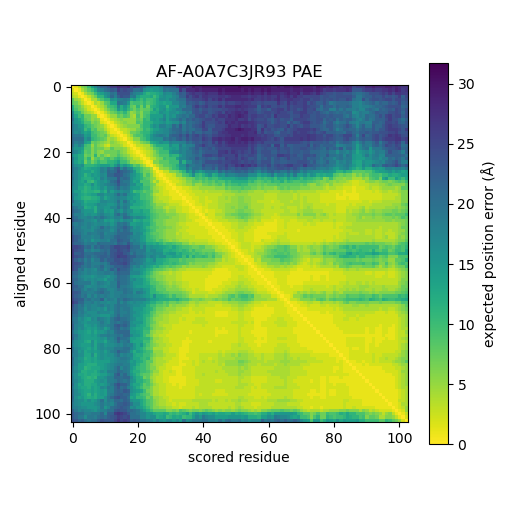18 11.882 4.074 1.00 94.06 85 THR A C 1
ATOM 686 O O . THR A 1 85 ? -0.107 13.065 3.914 1.00 94.06 85 THR A O 1
ATOM 689 N N . HIS A 1 86 ? 0.254 10.972 3.098 1.00 93.06 86 HIS A N 1
ATOM 690 C CA . HIS A 1 86 ? 0.049 11.261 1.683 1.00 93.06 86 HIS A CA 1
ATOM 691 C C . HIS A 1 86 ? -1.430 11.206 1.309 1.00 93.06 86 HIS A C 1
ATOM 693 O O . HIS A 1 86 ? -2.175 10.336 1.761 1.00 93.06 86 HIS A O 1
ATOM 699 N N . SER A 1 87 ? -1.858 12.161 0.494 1.00 92.38 87 SER A N 1
ATOM 700 C CA . SER A 1 87 ? -3.196 12.204 -0.091 1.00 92.38 87 SER A CA 1
ATOM 701 C C . SER A 1 87 ? -3.304 11.310 -1.329 1.00 92.38 87 SER A C 1
ATOM 703 O O . SER A 1 87 ? -2.297 11.015 -1.968 1.00 92.38 87 SER A O 1
ATOM 705 N N . ILE A 1 88 ? -4.515 10.894 -1.712 1.00 89.94 88 ILE A N 1
ATOM 706 C CA . ILE A 1 88 ? -4.730 10.060 -2.907 1.00 89.94 88 ILE A CA 1
ATOM 707 C C . ILE A 1 88 ? -4.114 10.689 -4.163 1.00 89.94 88 ILE A C 1
ATOM 709 O O . ILE A 1 88 ? -3.534 9.968 -4.973 1.00 89.94 88 ILE A O 1
ATOM 713 N N . GLU A 1 89 ? -4.181 12.013 -4.324 1.00 89.81 89 GLU A N 1
ATOM 714 C CA . GLU A 1 89 ? -3.570 12.686 -5.476 1.00 89.81 89 GLU A CA 1
ATOM 715 C C . GLU A 1 89 ? -2.035 12.573 -5.470 1.00 89.81 89 GLU A C 1
ATOM 717 O O . GLU A 1 89 ? -1.423 12.278 -6.500 1.00 89.81 89 GLU A O 1
ATOM 722 N N . GLU A 1 90 ? -1.405 12.768 -4.310 1.00 93.69 90 GLU A N 1
ATOM 723 C CA . GLU A 1 90 ? 0.047 12.624 -4.151 1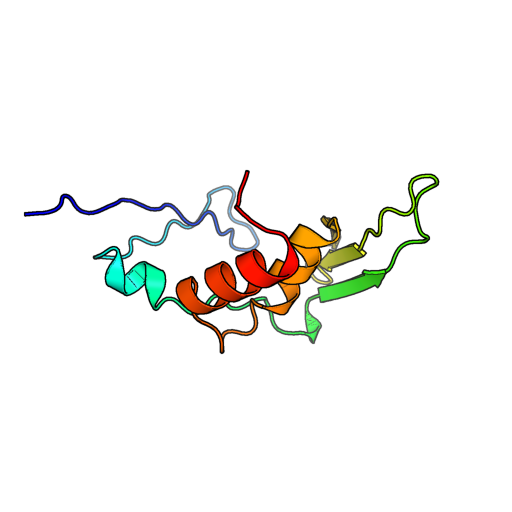.00 93.69 90 GLU A CA 1
ATOM 724 C C . GLU A 1 90 ? 0.488 11.182 -4.419 1.00 93.69 90 GLU A C 1
ATOM 726 O O . GLU A 1 90 ? 1.468 10.961 -5.132 1.00 93.69 90 GLU A O 1
ATOM 731 N N . ILE A 1 91 ? -0.279 10.208 -3.925 1.00 93.81 91 ILE A N 1
ATOM 732 C CA . ILE A 1 91 ? -0.030 8.780 -4.140 1.00 93.81 91 ILE A CA 1
ATOM 733 C C . ILE A 1 91 ? -0.179 8.425 -5.619 1.00 93.81 91 ILE A C 1
ATOM 735 O O . ILE A 1 91 ? 0.694 7.763 -6.173 1.00 93.81 91 ILE A O 1
ATOM 739 N N . ALA A 1 92 ? -1.240 8.889 -6.284 1.00 90.19 92 ALA A N 1
ATOM 740 C CA . ALA A 1 92 ? -1.461 8.640 -7.707 1.00 90.19 92 ALA A CA 1
ATOM 741 C C . ALA A 1 92 ? -0.327 9.219 -8.563 1.00 90.19 92 ALA A C 1
ATOM 743 O O . ALA A 1 92 ? 0.145 8.573 -9.498 1.00 90.19 92 ALA A O 1
ATOM 744 N N . ARG A 1 93 ? 0.160 10.414 -8.213 1.00 92.12 93 ARG A N 1
ATOM 745 C CA . ARG A 1 93 ? 1.301 11.042 -8.880 1.00 92.12 93 ARG A CA 1
ATOM 746 C C . 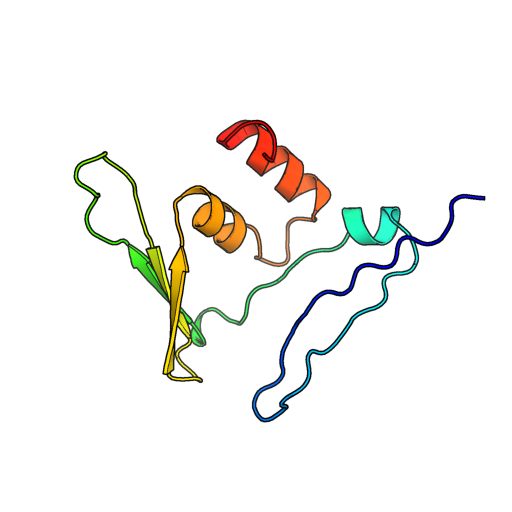ARG A 1 93 ? 2.592 10.252 -8.656 1.00 92.12 93 ARG A C 1
ATOM 748 O O . ARG A 1 93 ? 3.319 10.002 -9.613 1.00 92.12 93 ARG A O 1
ATOM 755 N N . ALA A 1 94 ? 2.868 9.843 -7.419 1.00 93.19 94 ALA A N 1
ATOM 756 C CA . ALA A 1 94 ? 4.044 9.042 -7.085 1.00 93.19 94 ALA A CA 1
ATOM 757 C C . ALA A 1 94 ? 4.020 7.675 -7.787 1.00 93.19 94 ALA A C 1
ATOM 759 O O . ALA A 1 94 ? 5.025 7.258 -8.360 1.00 93.19 94 ALA A O 1
ATOM 760 N N . PHE A 1 95 ? 2.856 7.023 -7.816 1.00 93.31 95 PHE A N 1
ATOM 761 C CA . PHE A 1 95 ? 2.641 5.782 -8.555 1.00 93.31 95 PHE A CA 1
ATOM 762 C C . PHE A 1 95 ? 2.905 5.977 -10.047 1.00 93.31 95 PHE A C 1
ATOM 764 O O . PHE A 1 95 ? 3.626 5.185 -10.649 1.00 93.31 95 PHE A O 1
ATOM 771 N N . HIS A 1 96 ? 2.392 7.067 -10.627 1.00 91.50 96 HIS A N 1
ATOM 772 C CA . HIS A 1 96 ? 2.600 7.366 -12.037 1.00 91.50 96 HIS A CA 1
ATOM 773 C C . HIS A 1 96 ? 4.077 7.528 -12.397 1.00 91.50 96 HIS A C 1
ATOM 775 O O . HIS A 1 96 ? 4.532 7.008 -13.414 1.00 91.50 96 HIS A O 1
ATOM 781 N N . PHE A 1 97 ? 4.846 8.201 -11.540 1.00 92.56 97 PHE A N 1
ATOM 782 C CA . PHE A 1 97 ? 6.288 8.330 -11.729 1.00 92.56 97 PHE A CA 1
ATOM 783 C C . PHE A 1 97 ? 7.038 7.000 -11.602 1.00 92.56 97 PHE A C 1
ATOM 785 O O . PHE A 1 97 ? 8.039 6.815 -12.290 1.00 92.56 97 PHE A O 1
ATOM 792 N N . ALA A 1 98 ? 6.578 6.088 -10.743 1.00 91.94 98 ALA A N 1
ATOM 793 C CA . ALA A 1 98 ? 7.233 4.803 -10.518 1.00 91.94 98 ALA A CA 1
ATOM 794 C C . ALA A 1 98 ? 6.889 3.747 -11.586 1.00 91.94 98 ALA A C 1
ATOM 796 O O . ALA A 1 98 ? 7.770 2.999 -12.005 1.00 91.94 98 ALA A O 1
ATOM 797 N N . PHE A 1 99 ? 5.632 3.689 -12.038 1.00 88.44 99 PHE A N 1
ATOM 798 C CA . PHE A 1 99 ? 5.117 2.576 -12.851 1.00 88.44 99 PHE A CA 1
ATOM 799 C C . PHE A 1 99 ? 4.407 2.991 -14.147 1.00 88.44 99 PHE A C 1
ATOM 801 O O . PHE A 1 99 ? 4.052 2.120 -14.941 1.00 88.44 99 PHE A O 1
ATOM 808 N N . GLY A 1 100 ? 4.214 4.289 -14.396 1.00 85.88 100 GLY A N 1
ATOM 809 C CA . GLY A 1 100 ? 3.448 4.789 -15.539 1.00 85.88 100 GLY A CA 1
ATOM 810 C C . GLY A 1 100 ? 1.947 4.899 -15.256 1.00 85.88 100 GLY A C 1
ATOM 811 O O . GLY A 1 100 ? 1.517 5.086 -14.122 1.00 85.88 100 GLY A O 1
ATOM 812 N N . ALA A 1 101 ? 1.111 4.895 -16.294 1.00 74.69 101 ALA A N 1
ATOM 813 C CA . ALA A 1 101 ? -0.338 5.022 -16.109 1.00 74.69 101 ALA A CA 1
ATOM 814 C C . ALA A 1 101 ? -0.925 3.827 -15.330 1.00 74.69 101 ALA A C 1
ATOM 816 O O . ALA A 1 101 ? -0.403 2.715 -15.405 1.00 74.69 101 ALA A O 1
ATOM 817 N N . PHE A 1 102 ? -2.016 4.071 -14.596 1.00 64.06 102 PHE A N 1
ATOM 818 C CA . PHE A 1 102 ? -2.890 2.995 -14.131 1.00 64.06 102 PHE A CA 1
ATOM 819 C C . PHE A 1 102 ? -3.547 2.388 -15.379 1.00 64.06 102 PHE A C 1
ATOM 821 O O . PHE A 1 102 ? -4.250 3.109 -16.087 1.00 64.06 102 PHE A O 1
ATOM 828 N N . ASP A 1 103 ? -3.241 1.127 -15.674 1.00 55.84 103 ASP A N 1
ATOM 829 C CA . ASP A 1 103 ? -3.890 0.329 -16.728 1.00 55.84 103 ASP A CA 1
ATOM 830 C C . ASP A 1 103 ? -5.110 -0.401 -16.143 1.00 55.84 103 ASP A C 1
ATOM 832 O O . ASP A 1 103 ? -5.011 -0.826 -14.963 1.00 55.84 103 ASP A O 1
#

Solvent-accessible surface area (backbone atoms only — not comparable to full-atom values): 6288 Å² total; per-residue (Å²): 133,84,76,78,64,86,54,76,52,78,42,69,58,94,91,54,94,57,64,51,66,52,84,56,86,42,69,68,54,50,38,61,34,45,49,60,60,77,61,73,89,47,44,48,78,44,80,49,78,63,44,98,87,64,50,50,36,31,39,40,34,35,71,80,75,82,44,72,45,82,28,46,60,70,54,45,52,53,59,68,51,26,69,45,78,42,23,46,48,56,48,53,53,53,46,34,75,76,72,41,79,92,127

Secondary structure (DSSP, 8-state):
-PPP------B--TT-SSPBPPP-SSHHHHHT---BPPPGGGEEEEEPPPPTT---EEEEEETTTTEEEEEEHHHHHH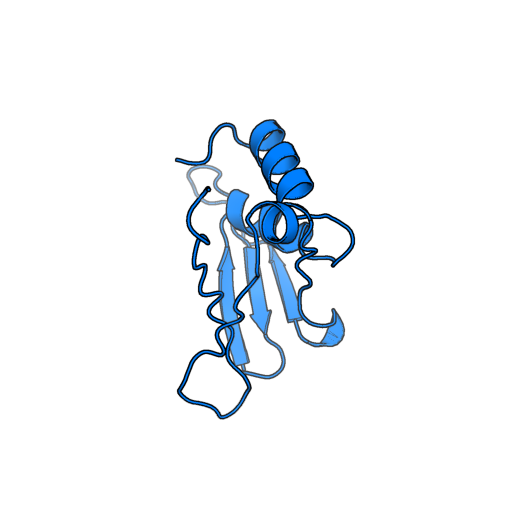HHH-BSSS-HHHHHHHHHHHH-S--

pLDDT: mean 79.75, std 17.88, range [39.66, 97.06]

Mean predicted aligned error: 10.33 Å

Nearest PDB structures (foldseek):
  7pie-assembly1_A  TM=4.744E-01  e=2.454E+00  Cricetulus griseus
  8fh4-assembly4_D  TM=4.580E-01  e=3.803E+00  Homo sapiens
  6aar-assembly1_A  TM=5.187E-01  e=6.274E+00  Homo sapiens
  6fha-assembly1_A  TM=4.918E-01  e=6.274E+00  Homo sapiens
  5ezr-assembly1_A  TM=4.122E-01  e=4.588E+00  Plasmodium vivax Sal-1